Protein AF-A0A7X9BA06-F1 (afdb_monomer)

Solvent-accessible surface area (backbone atoms only — not comparable to full-atom values): 7137 Å² total; per-residue (Å²): 120,68,67,60,58,51,53,51,51,51,52,51,50,41,57,74,31,36,69,84,62,68,75,55,65,58,76,36,32,17,43,73,40,89,94,36,54,38,53,77,82,77,43,59,91,50,37,64,15,52,49,37,34,56,69,44,72,35,77,67,46,61,62,43,47,35,36,33,39,48,94,93,44,76,47,79,40,83,47,83,60,88,81,66,39,80,85,47,101,53,59,61,62,62,53,30,42,50,48,24,51,50,38,25,50,57,42,28,51,74,70,72,51,86,85,80,94,76,89,83,130

pLDDT: mean 86.92, std 13.24, range [50.56, 98.0]

Sequence (121 aa):
YEKDKQSIKDKMIRMSAGSDKRTDWGGIFFNEEFGKPLHPNDAGPYKSALEAVRVAPSASNKQPWRVIKKGNDYKFYLKPTPGYADKLKFNIQEIDIGIAMCHFELVAMEDDLKGQWEISR

Radius of gyration: 16.27 Å; Cα contacts (8 Å, |Δi|>4): 143; chains: 1; bounding box: 33×49×40 Å

Mean predicted aligned error: 7.24 Å

Structure (mmCIF, N/CA/C/O backbone):
data_AF-A0A7X9BA06-F1
#
_entry.id   AF-A0A7X9BA06-F1
#
loop_
_atom_site.group_PDB
_atom_site.id
_atom_site.type_symbol
_atom_site.label_atom_id
_atom_site.label_alt_id
_atom_site.label_comp_id
_atom_site.label_asym_id
_atom_site.label_entity_id
_atom_site.label_seq_id
_atom_site.pdbx_PDB_ins_code
_atom_site.Cartn_x
_atom_site.Cartn_y
_atom_site.Cartn_z
_atom_site.occupancy
_atom_site.B_iso_or_equiv
_atom_site.auth_seq_id
_atom_site.auth_comp_id
_atom_site.auth_asym_id
_atom_site.auth_atom_id
_atom_site.pdbx_PDB_model_num
ATOM 1 N N . TYR A 1 1 ? 11.970 -33.601 -18.647 1.00 50.56 1 TYR A N 1
ATOM 2 C CA . TYR A 1 1 ? 13.168 -32.765 -18.872 1.00 50.56 1 TYR A CA 1
ATOM 3 C C . TYR A 1 1 ? 12.862 -31.317 -19.288 1.00 50.56 1 TYR A C 1
ATOM 5 O O . TYR A 1 1 ? 13.624 -30.442 -18.906 1.00 50.56 1 TYR A O 1
ATOM 13 N N . GLU A 1 2 ? 11.751 -31.013 -19.975 1.00 52.75 2 GLU A N 1
ATOM 14 C CA . GLU A 1 2 ? 11.337 -29.623 -20.302 1.00 52.75 2 GLU A CA 1
ATOM 15 C C . GLU A 1 2 ? 10.913 -28.784 -19.071 1.00 52.75 2 GLU A C 1
ATOM 17 O O . GLU A 1 2 ? 11.378 -27.659 -18.892 1.00 52.75 2 GLU A O 1
ATOM 22 N N . LYS A 1 3 ? 10.104 -29.357 -18.162 1.00 54.06 3 LYS A N 1
ATOM 23 C CA . LYS A 1 3 ? 9.590 -28.670 -16.953 1.00 54.06 3 LYS A CA 1
ATOM 24 C C . LYS A 1 3 ? 10.685 -28.159 -16.008 1.00 54.06 3 LYS A C 1
ATOM 26 O O . LYS A 1 3 ? 10.521 -27.122 -15.374 1.00 54.06 3 LYS A O 1
ATOM 31 N N . ASP A 1 4 ? 11.808 -28.868 -15.937 1.00 56.00 4 ASP A N 1
ATOM 32 C CA . ASP A 1 4 ? 12.914 -28.523 -15.038 1.00 56.00 4 ASP A CA 1
ATOM 33 C C . ASP A 1 4 ? 13.672 -27.279 -15.527 1.00 56.00 4 ASP A C 1
ATOM 35 O O . ASP A 1 4 ? 14.008 -26.388 -14.749 1.00 56.00 4 ASP A O 1
ATOM 39 N N . LYS A 1 5 ? 13.851 -27.146 -16.849 1.00 56.19 5 LYS A N 1
ATOM 40 C CA . LYS A 1 5 ? 14.441 -25.946 -17.461 1.00 56.19 5 LYS A CA 1
ATOM 41 C C . LYS A 1 5 ? 13.532 -24.725 -17.311 1.00 56.19 5 LYS A C 1
ATOM 43 O O . LYS A 1 5 ? 14.038 -23.621 -17.127 1.00 56.19 5 LYS A O 1
ATOM 48 N N . GLN A 1 6 ? 12.215 -24.920 -17.381 1.00 61.06 6 GLN A N 1
ATOM 49 C CA . GLN A 1 6 ? 11.225 -23.862 -17.159 1.00 61.06 6 GLN A CA 1
ATOM 50 C C . GLN A 1 6 ? 11.245 -23.390 -15.693 1.00 61.06 6 GLN A C 1
ATOM 52 O O . GLN A 1 6 ? 11.398 -22.201 -15.439 1.00 61.06 6 GLN A O 1
ATOM 57 N N . SER A 1 7 ? 11.277 -24.327 -14.737 1.00 74.62 7 SER A N 1
ATOM 58 C CA . SER A 1 7 ? 11.407 -24.057 -13.293 1.00 74.62 7 SER A CA 1
ATOM 59 C C . SER A 1 7 ? 12.680 -23.280 -12.925 1.00 74.62 7 SER A C 1
ATOM 61 O O . SER A 1 7 ? 12.639 -22.359 -12.106 1.00 74.62 7 SER A O 1
ATOM 63 N N . ILE A 1 8 ? 13.821 -23.601 -13.549 1.00 69.00 8 ILE A N 1
ATOM 64 C CA . ILE A 1 8 ? 15.084 -22.879 -13.319 1.00 69.00 8 ILE A CA 1
ATOM 65 C C . ILE A 1 8 ? 15.010 -21.447 -13.867 1.00 69.00 8 ILE A C 1
ATOM 67 O O . ILE A 1 8 ? 15.439 -20.515 -13.184 1.00 69.00 8 ILE A O 1
ATOM 71 N N . LYS A 1 9 ? 14.440 -21.251 -15.064 1.00 69.75 9 LYS A N 1
ATOM 72 C CA . LYS A 1 9 ? 14.242 -19.915 -15.652 1.00 69.75 9 LYS A CA 1
ATOM 73 C C . LYS A 1 9 ? 13.290 -19.065 -14.807 1.00 69.75 9 LYS A C 1
ATOM 75 O O . LYS A 1 9 ? 13.629 -17.926 -14.503 1.00 69.75 9 LYS A O 1
ATOM 80 N N . ASP A 1 10 ? 12.175 -19.630 -14.347 1.00 67.88 10 ASP A N 1
ATOM 81 C CA . ASP A 1 10 ? 11.210 -18.940 -13.481 1.00 67.88 10 ASP A CA 1
ATOM 82 C C . ASP A 1 10 ? 11.822 -18.570 -12.126 1.00 67.88 10 ASP A C 1
ATOM 84 O O . ASP A 1 10 ? 11.634 -17.455 -11.640 1.00 67.88 10 ASP A O 1
ATOM 88 N N . LYS A 1 11 ? 12.623 -19.463 -11.526 1.00 64.25 11 LYS A N 1
ATOM 89 C CA . LYS A 1 11 ? 13.397 -19.147 -10.314 1.00 64.25 11 LYS A CA 1
ATOM 90 C C . LYS A 1 11 ? 14.380 -18.003 -10.553 1.00 64.25 11 LYS A C 1
ATOM 92 O O . LYS A 1 11 ? 14.492 -17.126 -9.702 1.00 64.25 11 LYS A O 1
ATOM 97 N N . MET A 1 12 ? 15.069 -17.992 -11.694 1.00 65.31 12 MET A N 1
ATOM 98 C CA . MET A 1 12 ? 16.023 -16.936 -12.041 1.00 65.31 12 MET A CA 1
ATOM 99 C C . MET A 1 12 ? 15.326 -15.587 -12.257 1.00 65.31 12 MET A C 1
ATOM 101 O O . MET A 1 12 ? 15.814 -14.575 -11.760 1.00 65.31 12 MET A O 1
ATOM 105 N N . ILE A 1 13 ? 14.167 -15.578 -12.925 1.00 68.19 13 ILE A N 1
ATOM 106 C CA . ILE A 1 13 ? 13.319 -14.389 -13.109 1.00 68.19 13 ILE A CA 1
ATOM 107 C C . ILE A 1 13 ? 12.785 -13.887 -11.763 1.00 68.19 13 ILE A C 1
ATOM 109 O O . ILE A 1 13 ? 12.861 -12.696 -11.480 1.00 68.19 13 ILE A O 1
ATOM 113 N N . ARG A 1 14 ? 12.295 -14.778 -10.894 1.00 62.41 14 ARG A N 1
ATOM 114 C CA . ARG A 1 14 ? 11.804 -14.417 -9.553 1.00 62.41 14 ARG A CA 1
ATOM 115 C C . ARG A 1 14 ? 12.908 -13.809 -8.685 1.00 62.41 14 ARG A C 1
ATOM 117 O O . ARG A 1 14 ? 12.689 -12.825 -7.981 1.00 62.41 14 ARG A O 1
ATOM 124 N N . MET A 1 15 ? 14.110 -14.377 -8.766 1.00 60.72 15 MET A N 1
ATOM 125 C CA . MET A 1 15 ? 15.275 -13.896 -8.029 1.00 60.72 15 MET A CA 1
ATOM 126 C C . MET A 1 15 ? 15.772 -12.543 -8.560 1.00 60.72 15 MET A C 1
ATOM 128 O O . MET A 1 15 ? 16.077 -11.663 -7.758 1.00 60.72 15 MET A O 1
ATOM 132 N N . SER A 1 16 ? 15.810 -12.338 -9.884 1.00 60.94 16 SER A N 1
ATOM 133 C CA . SER A 1 16 ? 16.231 -11.065 -10.495 1.00 60.94 16 SER A CA 1
ATOM 134 C C . SER A 1 16 ? 15.197 -9.951 -10.324 1.00 60.94 16 SER A C 1
ATOM 136 O O . SER A 1 16 ? 15.569 -8.800 -10.101 1.00 60.94 16 SER A O 1
ATOM 138 N N . ALA A 1 17 ? 13.908 -10.293 -10.333 1.00 61.97 17 ALA A N 1
ATOM 139 C CA . ALA A 1 17 ? 12.825 -9.392 -9.960 1.00 61.97 17 ALA A CA 1
ATOM 140 C C . ALA A 1 17 ? 12.821 -9.068 -8.456 1.00 61.97 17 ALA A C 1
ATOM 142 O O . ALA A 1 17 ? 12.094 -8.177 -8.034 1.00 61.97 17 ALA A O 1
ATOM 143 N N . GLY A 1 18 ? 13.610 -9.777 -7.639 1.00 61.16 18 GLY A N 1
ATOM 144 C CA . GLY A 1 18 ? 13.689 -9.565 -6.198 1.00 61.16 18 GLY A CA 1
ATOM 145 C C . GLY A 1 18 ? 12.398 -9.913 -5.463 1.00 61.16 18 GLY A C 1
ATOM 146 O O . GLY A 1 18 ? 12.178 -9.375 -4.384 1.00 61.16 18 GLY A O 1
ATOM 147 N N . SER A 1 19 ? 11.556 -10.791 -6.019 1.00 60.16 19 SER A N 1
ATOM 148 C CA . SER A 1 19 ? 10.179 -11.055 -5.572 1.00 60.16 19 SER A CA 1
ATOM 149 C C . SER A 1 19 ? 10.036 -11.604 -4.149 1.00 60.16 19 SER A C 1
ATOM 151 O O . SER A 1 19 ? 8.904 -11.737 -3.693 1.00 60.16 19 SER A O 1
ATOM 153 N N . ASP A 1 20 ? 11.133 -11.873 -3.444 1.00 61.03 20 ASP A N 1
ATOM 154 C CA . ASP A 1 20 ? 11.143 -12.322 -2.046 1.00 61.03 20 ASP A CA 1
ATOM 155 C C . ASP A 1 20 ? 11.532 -11.189 -1.064 1.00 61.03 20 ASP A C 1
ATOM 157 O O . ASP A 1 20 ? 11.386 -11.336 0.147 1.00 61.03 20 ASP A O 1
ATOM 161 N N . LYS A 1 21 ? 11.999 -10.029 -1.558 1.00 69.94 21 LYS A N 1
ATOM 162 C CA . LYS A 1 21 ? 12.389 -8.867 -0.737 1.00 69.94 21 LYS A CA 1
ATOM 163 C C . LYS A 1 21 ? 11.306 -7.793 -0.783 1.00 69.94 21 LYS A C 1
ATOM 165 O O . LYS A 1 21 ? 11.279 -6.987 -1.705 1.00 69.94 21 LYS A O 1
ATOM 170 N N . ARG A 1 22 ? 10.391 -7.766 0.184 1.00 77.31 22 ARG A N 1
ATOM 171 C CA . ARG A 1 22 ? 9.384 -6.694 0.285 1.00 77.31 22 ARG A CA 1
ATOM 172 C C . ARG A 1 22 ? 9.966 -5.486 1.017 1.00 77.31 22 ARG A C 1
ATOM 17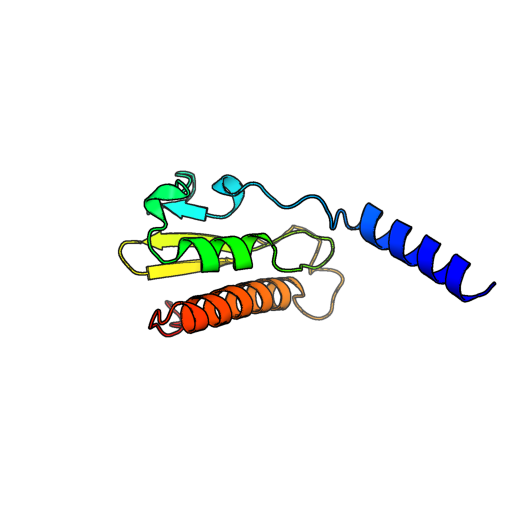4 O O . ARG A 1 22 ? 10.781 -5.647 1.918 1.00 77.31 22 ARG A O 1
ATOM 181 N N . THR A 1 23 ? 9.533 -4.291 0.628 1.00 81.31 23 THR A N 1
ATOM 182 C CA . THR A 1 23 ? 9.857 -3.046 1.327 1.00 81.31 23 THR A CA 1
ATOM 183 C C . THR A 1 23 ? 9.357 -3.136 2.769 1.00 81.31 23 THR A C 1
ATOM 185 O O . THR A 1 23 ? 8.260 -3.647 3.029 1.00 81.31 23 THR A O 1
ATOM 188 N N . ASP A 1 24 ? 10.167 -2.645 3.703 1.00 89.81 24 ASP A N 1
ATOM 189 C CA . ASP A 1 24 ? 9.800 -2.592 5.113 1.00 89.81 24 ASP A CA 1
ATOM 190 C C . ASP A 1 24 ? 8.543 -1.747 5.318 1.00 89.81 24 ASP A C 1
A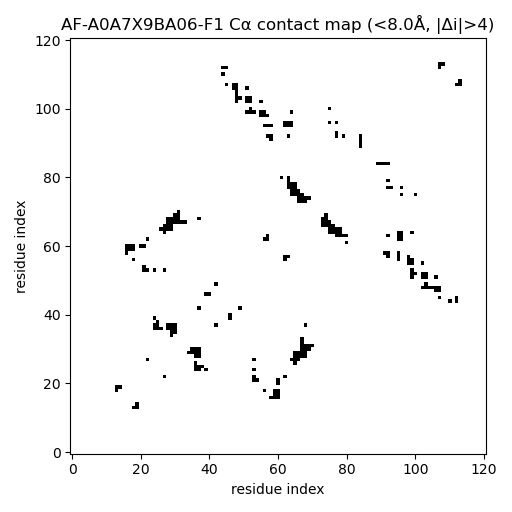TOM 192 O O . ASP A 1 24 ? 8.312 -0.758 4.618 1.00 89.81 24 ASP A O 1
ATOM 196 N N . TRP A 1 25 ? 7.746 -2.118 6.319 1.00 93.12 25 TRP A N 1
ATOM 197 C CA . TRP A 1 25 ? 6.486 -1.460 6.668 1.00 93.12 25 TRP A CA 1
ATOM 198 C C . TRP A 1 25 ? 6.604 0.073 6.709 1.00 93.12 25 TRP A C 1
ATOM 200 O O . TRP A 1 25 ? 5.857 0.780 6.031 1.00 93.12 25 TRP A O 1
ATOM 210 N N . GLY A 1 26 ? 7.602 0.595 7.431 1.00 92.94 26 GLY A N 1
ATOM 211 C CA . GLY A 1 26 ? 7.826 2.039 7.575 1.00 92.94 26 GLY A CA 1
ATOM 212 C C . GLY A 1 26 ? 8.283 2.751 6.297 1.00 92.94 26 GLY A C 1
ATOM 213 O O . GLY A 1 26 ? 8.283 3.977 6.239 1.00 92.94 26 GLY A O 1
ATOM 214 N N . GLY A 1 27 ? 8.656 1.998 5.260 1.00 93.25 27 GLY A N 1
ATOM 215 C CA . GLY A 1 27 ? 8.947 2.523 3.932 1.00 93.25 27 GLY A CA 1
ATOM 216 C C . GLY A 1 27 ? 7.711 2.680 3.047 1.00 93.25 27 GLY A C 1
ATOM 217 O O . GLY A 1 27 ? 7.833 3.327 2.005 1.00 93.25 27 GLY A O 1
ATOM 218 N N . ILE A 1 28 ? 6.561 2.107 3.432 1.00 96.31 28 ILE A N 1
ATOM 219 C CA . ILE A 1 28 ? 5.294 2.134 2.681 1.00 96.31 28 ILE A 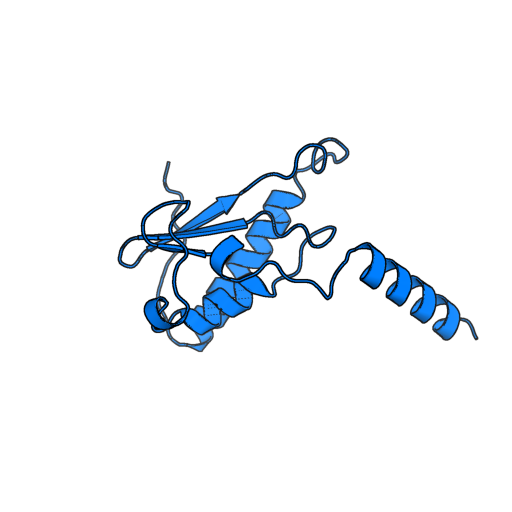CA 1
ATOM 220 C C . ILE A 1 28 ? 4.222 2.955 3.406 1.00 96.31 28 ILE A C 1
ATOM 222 O O . ILE A 1 28 ? 3.544 3.757 2.758 1.00 96.31 28 ILE A O 1
ATOM 226 N N . PHE A 1 29 ? 4.072 2.755 4.718 1.00 97.75 29 PHE A N 1
ATOM 227 C CA . PHE A 1 29 ? 2.962 3.284 5.514 1.00 97.75 29 PHE A CA 1
ATOM 228 C C . PHE A 1 29 ? 3.407 4.436 6.414 1.00 97.75 29 PHE A C 1
ATOM 230 O O . PHE A 1 29 ? 4.375 4.310 7.167 1.00 97.75 29 PHE A O 1
ATOM 237 N N . PHE A 1 30 ? 2.659 5.537 6.382 1.00 97.88 30 PHE A N 1
ATOM 238 C CA . PHE A 1 30 ? 2.942 6.746 7.152 1.00 97.88 30 PHE A CA 1
ATOM 239 C C . PHE A 1 30 ? 1.725 7.223 7.946 1.00 97.88 30 PHE A C 1
ATOM 241 O O . PHE A 1 30 ? 0.582 7.008 7.540 1.00 97.88 30 PHE A O 1
ATOM 248 N N . ASN A 1 31 ? 1.982 7.878 9.075 1.00 97.31 31 ASN A N 1
ATOM 249 C CA . ASN A 1 31 ? 0.978 8.466 9.947 1.00 97.31 31 ASN A CA 1
ATOM 250 C C . ASN A 1 31 ? 0.923 9.982 9.736 1.00 97.31 31 ASN A C 1
ATOM 252 O O . ASN A 1 31 ? 1.927 10.664 9.938 1.00 97.31 31 ASN A O 1
ATOM 256 N N . GLU A 1 32 ? -0.246 10.494 9.357 1.00 95.81 32 GLU A N 1
ATOM 257 C CA . GLU A 1 32 ? -0.565 11.898 9.061 1.00 95.81 32 GLU A CA 1
ATOM 258 C C . GLU A 1 32 ? 0.210 12.539 7.893 1.00 95.81 32 GLU A C 1
ATOM 260 O O . GLU A 1 32 ? -0.370 13.255 7.077 1.00 95.81 32 GLU A O 1
ATOM 265 N N . GLU A 1 33 ? 1.502 12.273 7.734 1.00 95.06 33 GLU A N 1
ATOM 266 C CA . GLU A 1 33 ? 2.339 12.855 6.685 1.00 95.06 33 GLU A CA 1
ATOM 267 C C . GLU A 1 33 ? 3.522 11.957 6.316 1.00 95.06 33 GLU A C 1
ATOM 269 O O . GLU A 1 33 ? 3.961 11.103 7.088 1.00 95.06 33 GLU A O 1
ATOM 274 N N . PHE A 1 34 ? 4.069 12.163 5.116 1.00 94.88 34 PHE A N 1
ATOM 275 C CA . PHE A 1 34 ? 5.273 11.461 4.682 1.00 94.88 34 PHE A CA 1
ATOM 276 C C . PHE A 1 34 ? 6.447 11.722 5.631 1.00 94.88 34 PHE A C 1
ATOM 278 O O . PHE A 1 34 ? 6.634 12.828 6.128 1.00 94.88 34 PHE A O 1
ATOM 285 N N . GLY A 1 35 ? 7.273 10.698 5.849 1.00 93.94 35 GLY A N 1
ATOM 286 C CA . GLY A 1 35 ? 8.435 10.788 6.739 1.00 93.94 35 GLY A CA 1
ATOM 287 C C . GLY A 1 35 ? 8.134 10.479 8.207 1.00 93.94 35 GLY A C 1
ATOM 288 O O . GLY A 1 35 ? 9.075 10.330 8.981 1.00 93.94 35 GLY A O 1
ATOM 289 N N . LYS A 1 36 ? 6.861 10.290 8.579 1.00 96.38 36 LYS A N 1
ATOM 290 C CA . LYS A 1 36 ? 6.450 9.740 9.878 1.00 96.38 36 LYS A CA 1
ATOM 291 C C . LYS A 1 36 ? 5.916 8.319 9.691 1.00 96.38 36 LYS A C 1
ATOM 293 O O . LYS A 1 36 ? 4.751 8.170 9.337 1.00 96.38 36 LYS A O 1
ATOM 298 N N . PRO A 1 37 ? 6.737 7.265 9.854 1.00 96.75 37 PRO A N 1
ATOM 299 C CA . PRO A 1 37 ? 6.276 5.889 9.683 1.00 96.75 37 PRO A CA 1
ATOM 300 C C . PRO A 1 37 ? 5.078 5.572 10.582 1.00 96.75 37 PRO A C 1
ATOM 302 O O . PRO A 1 37 ? 5.084 5.906 11.766 1.00 96.75 37 PRO A O 1
ATOM 305 N N . LEU A 1 38 ? 4.064 4.905 10.031 1.00 96.44 38 LEU A N 1
ATOM 306 C CA . LEU A 1 38 ? 2.963 4.363 10.824 1.00 96.44 38 LEU A CA 1
ATOM 307 C C . LEU A 1 38 ? 3.477 3.145 11.590 1.00 96.44 38 LEU A C 1
ATOM 309 O O . LEU A 1 38 ? 3.982 2.212 10.968 1.00 96.44 38 LEU A O 1
ATOM 313 N N . HIS A 1 39 ? 3.340 3.106 12.913 1.00 94.25 39 HIS A N 1
ATOM 314 C CA . HIS A 1 39 ? 3.691 1.902 13.660 1.00 94.25 39 HIS A CA 1
ATOM 315 C C . HIS A 1 39 ? 2.620 0.813 13.437 1.00 94.25 39 HIS A C 1
ATOM 317 O O . HIS A 1 39 ? 1.431 1.132 13.440 1.00 94.25 39 HIS A O 1
ATOM 323 N N . PRO A 1 40 ? 2.974 -0.480 13.283 1.00 91.19 40 PRO A N 1
ATOM 324 C CA . PRO A 1 40 ? 1.988 -1.541 13.044 1.00 91.19 40 PRO A CA 1
ATOM 325 C C . PRO A 1 40 ? 0.896 -1.662 14.116 1.00 91.19 40 PRO A C 1
ATOM 327 O O . PRO A 1 40 ? -0.200 -2.126 13.816 1.00 91.19 40 PRO A O 1
ATOM 330 N N . ASN A 1 41 ? 1.178 -1.259 15.359 1.00 90.44 41 ASN A N 1
ATOM 331 C CA . ASN A 1 41 ? 0.178 -1.247 16.437 1.00 90.44 41 ASN A CA 1
ATOM 332 C C . ASN A 1 41 ? -0.823 -0.086 16.309 1.00 90.44 41 ASN A C 1
ATOM 334 O O . ASN A 1 41 ? -1.943 -0.202 16.794 1.00 90.44 41 ASN A O 1
ATOM 338 N N . ASP A 1 42 ? -0.457 0.985 15.602 1.00 92.69 42 ASP A N 1
ATOM 339 C CA . ASP A 1 42 ? -1.308 2.162 15.380 1.00 92.69 42 ASP A CA 1
ATOM 340 C C . ASP A 1 42 ? -2.187 2.007 14.124 1.00 92.69 42 ASP A C 1
ATOM 342 O O . ASP A 1 42 ? -3.044 2.844 13.830 1.00 92.69 42 ASP A O 1
ATOM 346 N N . ALA A 1 43 ? -1.996 0.918 13.370 1.00 91.38 43 ALA A N 1
ATOM 347 C CA . ALA A 1 43 ? -2.823 0.563 12.220 1.00 91.38 43 ALA A CA 1
ATOM 348 C C . ALA A 1 43 ? -4.242 0.116 12.608 1.00 91.38 43 ALA A C 1
ATOM 350 O O . ALA A 1 43 ? -5.129 0.106 11.753 1.00 91.38 43 ALA A O 1
ATOM 351 N N . GLY A 1 44 ? -4.459 -0.234 13.881 1.00 91.50 44 GLY A N 1
ATOM 352 C CA . GLY A 1 44 ? -5.754 -0.673 14.391 1.00 91.50 44 GLY A CA 1
ATOM 353 C C . GLY A 1 44 ? -6.303 -1.883 13.617 1.00 91.50 44 GLY A C 1
ATOM 354 O O . GLY A 1 44 ? -5.528 -2.786 13.286 1.00 91.50 44 GLY A O 1
ATOM 355 N N . PRO A 1 45 ? -7.613 -1.920 13.308 1.00 93.75 45 PRO A N 1
ATOM 356 C CA . PRO A 1 45 ? -8.226 -3.067 12.638 1.00 93.75 45 PRO A CA 1
ATOM 357 C C . PRO A 1 45 ? -7.736 -3.255 11.194 1.00 93.75 45 PRO A C 1
ATOM 3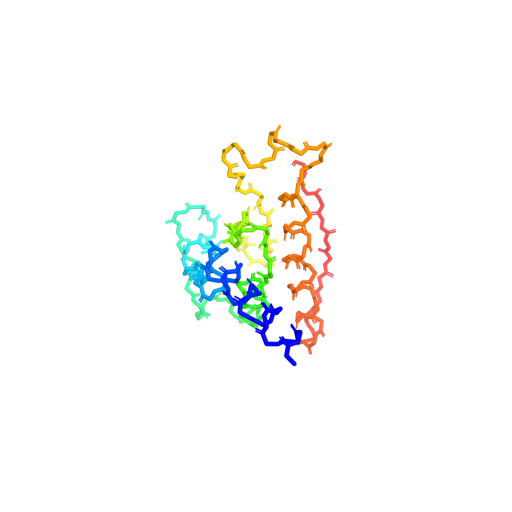59 O O . PRO A 1 45 ? -7.723 -4.367 10.691 1.00 93.75 45 PRO A O 1
ATOM 362 N N . TYR A 1 46 ? -7.230 -2.204 10.544 1.00 95.44 46 TYR A N 1
ATOM 363 C CA . TYR A 1 46 ? -6.740 -2.270 9.162 1.00 95.44 46 TYR A CA 1
ATOM 364 C C . TYR A 1 46 ? -5.337 -2.876 9.029 1.00 95.44 46 TYR A C 1
ATOM 366 O O . TYR A 1 46 ? -4.778 -2.900 7.933 1.00 95.44 46 TYR A O 1
ATOM 374 N N . LYS A 1 47 ? -4.723 -3.352 10.121 1.00 95.50 47 LYS A N 1
ATOM 375 C CA . LYS A 1 47 ? -3.370 -3.926 10.088 1.00 95.50 47 LYS A CA 1
ATOM 376 C C . LYS A 1 47 ? -3.245 -5.061 9.065 1.00 95.50 47 LYS A C 1
ATOM 378 O O . LYS A 1 47 ? -2.268 -5.074 8.319 1.00 95.50 47 LYS A O 1
ATOM 383 N N . SER A 1 48 ? -4.222 -5.966 9.008 1.00 95.81 48 SER A N 1
ATOM 384 C CA . SER A 1 48 ? -4.249 -7.079 8.049 1.00 95.81 48 SER A CA 1
ATOM 385 C C . SER A 1 48 ? -4.314 -6.571 6.608 1.00 95.81 48 SER A C 1
ATOM 387 O O . SER A 1 48 ? -3.518 -6.986 5.767 1.00 95.81 48 SER A O 1
ATOM 389 N N . ALA A 1 49 ? -5.189 -5.599 6.338 1.00 97.38 49 ALA A N 1
ATOM 390 C CA . ALA A 1 49 ? -5.335 -4.993 5.017 1.00 97.38 49 ALA A CA 1
ATOM 391 C C . ALA A 1 49 ? -4.057 -4.267 4.559 1.00 97.38 49 ALA A C 1
ATOM 393 O O . ALA A 1 49 ? -3.637 -4.390 3.408 1.00 97.38 49 ALA A O 1
ATOM 394 N N . LEU A 1 50 ? -3.374 -3.558 5.462 1.00 96.88 50 LEU A N 1
ATOM 395 C CA . LEU A 1 50 ? -2.079 -2.940 5.162 1.00 96.88 50 LEU A CA 1
ATOM 396 C C . LEU A 1 50 ? -0.983 -3.988 4.927 1.00 96.88 50 LEU A C 1
ATOM 398 O O . LEU A 1 50 ? -0.152 -3.825 4.036 1.00 96.88 50 LEU A O 1
ATOM 402 N N . GLU A 1 51 ? -0.984 -5.097 5.662 1.00 95.88 51 GLU A N 1
ATOM 403 C CA . GLU A 1 51 ? -0.043 -6.185 5.390 1.00 95.88 51 GLU A CA 1
ATOM 404 C C . GLU A 1 51 ? -0.296 -6.811 4.007 1.00 95.88 51 GLU A C 1
ATOM 406 O O . GLU A 1 51 ? 0.657 -7.071 3.269 1.00 95.88 51 GLU A O 1
ATOM 411 N N . ALA A 1 52 ? -1.560 -6.942 3.593 1.00 96.06 52 ALA A N 1
ATOM 412 C CA . ALA A 1 52 ? -1.934 -7.394 2.253 1.00 96.06 52 ALA A CA 1
ATOM 413 C C . ALA A 1 52 ? -1.406 -6.459 1.150 1.00 96.06 52 ALA A C 1
ATOM 415 O O . ALA A 1 52 ? -0.845 -6.929 0.156 1.00 96.06 52 ALA A O 1
ATOM 416 N N . VAL A 1 53 ? -1.496 -5.140 1.361 1.00 96.94 53 VAL A N 1
ATOM 417 C CA . VAL A 1 53 ? -0.864 -4.117 0.506 1.00 96.94 53 VAL A CA 1
ATOM 418 C C . VAL A 1 53 ? 0.651 -4.295 0.458 1.00 96.94 53 VAL A C 1
ATOM 420 O O . VAL A 1 53 ? 1.263 -4.179 -0.604 1.00 96.94 53 VAL A O 1
ATOM 423 N N . ARG A 1 54 ? 1.289 -4.575 1.601 1.00 94.94 54 ARG A N 1
ATOM 424 C CA . ARG A 1 54 ? 2.744 -4.749 1.677 1.00 94.94 54 ARG A CA 1
ATOM 425 C C . ARG A 1 54 ? 3.208 -5.939 0.852 1.00 94.94 54 ARG A C 1
ATOM 427 O O . ARG A 1 54 ? 4.260 -5.843 0.228 1.00 94.94 54 ARG A O 1
ATOM 434 N N . VAL A 1 55 ? 2.462 -7.043 0.842 1.00 93.06 55 VAL A N 1
ATOM 435 C CA . VAL A 1 55 ? 2.856 -8.270 0.130 1.00 93.06 55 VAL A CA 1
ATOM 436 C C . VAL A 1 55 ? 2.390 -8.328 -1.325 1.00 93.06 55 VAL A C 1
ATOM 438 O O . VAL A 1 55 ? 2.895 -9.183 -2.060 1.00 93.06 55 VAL A O 1
ATOM 441 N N . ALA A 1 56 ? 1.505 -7.416 -1.747 1.00 94.00 56 ALA A N 1
ATOM 442 C CA . ALA A 1 56 ? 0.962 -7.336 -3.100 1.00 94.00 56 ALA A CA 1
ATOM 443 C C . ALA A 1 56 ? 2.062 -7.362 -4.188 1.00 94.00 56 ALA A C 1
ATOM 445 O O . ALA A 1 56 ? 3.144 -6.780 -4.006 1.00 94.00 56 ALA A O 1
ATOM 446 N N . PRO A 1 57 ? 1.829 -8.054 -5.320 1.00 92.56 57 PRO A N 1
ATOM 447 C CA . PRO A 1 57 ? 2.805 -8.135 -6.397 1.00 92.56 57 PRO A CA 1
ATOM 448 C C . PRO A 1 57 ? 2.932 -6.791 -7.127 1.00 92.56 57 PRO A C 1
ATOM 450 O O . PRO A 1 57 ? 1.983 -6.022 -7.225 1.00 92.56 57 PRO A O 1
ATOM 453 N N . SER A 1 58 ? 4.122 -6.518 -7.660 1.00 89.94 58 SER A N 1
ATOM 454 C CA . SER A 1 58 ? 4.371 -5.372 -8.540 1.00 89.94 58 SER A CA 1
ATOM 455 C C . SER A 1 58 ? 5.438 -5.696 -9.572 1.00 89.94 58 SER A C 1
ATOM 457 O O . SER A 1 58 ? 6.294 -6.566 -9.360 1.00 89.94 58 SER A O 1
ATOM 459 N N . ALA A 1 59 ? 5.417 -4.974 -10.685 1.00 86.94 59 ALA A N 1
ATOM 460 C CA . ALA A 1 59 ? 6.399 -5.130 -11.738 1.00 86.94 59 ALA A CA 1
ATOM 461 C C . ALA A 1 59 ? 7.823 -4.859 -11.201 1.00 86.94 59 ALA A C 1
ATOM 463 O O . ALA A 1 59 ? 8.095 -3.841 -10.559 1.00 86.94 59 ALA A O 1
ATOM 464 N N . SER A 1 60 ? 8.740 -5.808 -11.435 1.00 83.44 60 SER A N 1
ATOM 465 C CA . SER A 1 60 ? 10.110 -5.814 -10.881 1.00 83.44 60 SER A CA 1
ATOM 466 C C . SER A 1 60 ? 10.177 -5.575 -9.364 1.00 83.44 60 SER A C 1
ATOM 468 O O . SER A 1 60 ? 11.161 -5.016 -8.874 1.00 83.44 60 SER A O 1
ATOM 470 N N . ASN A 1 61 ? 9.104 -5.942 -8.647 1.00 84.00 61 ASN A N 1
ATOM 471 C CA . ASN A 1 61 ? 8.941 -5.777 -7.206 1.00 84.00 61 ASN A CA 1
ATO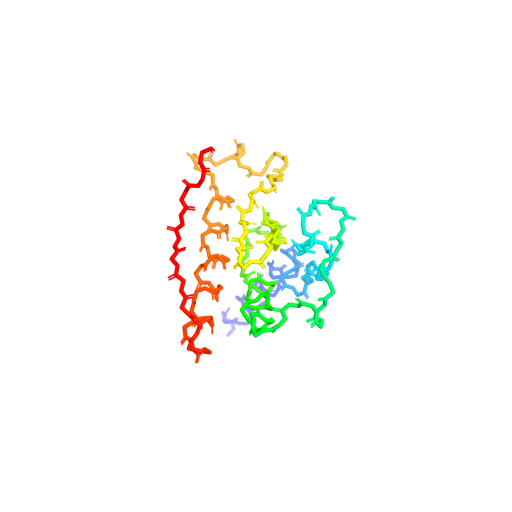M 472 C C . ASN A 1 61 ? 9.242 -4.347 -6.712 1.00 84.00 61 ASN A C 1
ATOM 474 O O . ASN A 1 61 ? 9.807 -4.148 -5.637 1.00 84.00 61 ASN A O 1
ATOM 478 N N . LYS A 1 62 ? 8.916 -3.331 -7.523 1.00 88.00 62 LYS A N 1
ATOM 479 C CA . LYS A 1 62 ? 9.221 -1.928 -7.198 1.00 88.00 62 LYS A CA 1
ATOM 480 C C . LYS A 1 62 ? 8.341 -1.359 -6.094 1.00 88.00 62 LYS A C 1
ATOM 482 O O . LYS A 1 62 ? 8.771 -0.417 -5.433 1.00 88.00 62 LYS A O 1
ATOM 487 N N . GLN A 1 63 ? 7.140 -1.912 -5.915 1.00 92.50 63 GLN A N 1
ATOM 488 C CA . GLN A 1 63 ? 6.149 -1.476 -4.927 1.00 92.50 63 GLN A CA 1
ATOM 489 C C . GLN A 1 63 ? 5.990 0.055 -4.929 1.00 92.50 63 GLN A C 1
ATOM 491 O O . GLN A 1 63 ? 6.319 0.739 -3.947 1.00 92.50 63 GLN A O 1
ATOM 496 N N . PRO A 1 64 ? 5.549 0.626 -6.067 1.00 94.94 64 PRO A N 1
ATOM 497 C CA . PRO A 1 64 ? 5.527 2.066 -6.286 1.00 94.94 64 PRO A CA 1
ATOM 498 C C . PRO A 1 64 ? 4.390 2.763 -5.525 1.00 94.94 64 PRO A C 1
ATOM 500 O O . PRO A 1 64 ? 4.006 3.858 -5.899 1.00 94.94 64 PRO A O 1
ATOM 503 N N . TRP A 1 65 ? 3.824 2.172 -4.472 1.00 96.81 65 TRP A N 1
ATOM 504 C CA . TRP A 1 65 ? 2.748 2.763 -3.674 1.00 96.81 65 TRP A CA 1
ATOM 505 C C . TRP A 1 65 ? 3.258 3.255 -2.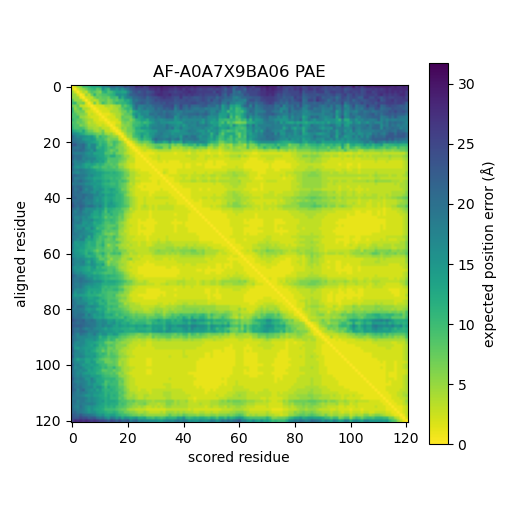325 1.00 96.81 65 TRP A C 1
ATOM 507 O O . TRP A 1 65 ? 4.165 2.665 -1.737 1.00 96.81 65 TRP A O 1
ATOM 517 N N . ARG A 1 66 ? 2.672 4.337 -1.819 1.00 97.25 66 ARG A N 1
ATOM 518 C CA . ARG A 1 66 ? 2.801 4.813 -0.436 1.00 97.25 66 ARG A CA 1
ATOM 519 C C . ARG A 1 66 ? 1.419 5.107 0.116 1.00 97.25 66 ARG A C 1
ATOM 521 O O . ARG A 1 66 ? 0.558 5.562 -0.628 1.00 97.25 66 ARG A O 1
ATOM 528 N N . VAL A 1 67 ? 1.217 4.861 1.404 1.00 97.75 67 VAL A N 1
ATOM 529 C CA . VAL A 1 67 ? -0.086 5.046 2.046 1.00 97.75 67 VAL A CA 1
ATOM 530 C C . VAL A 1 67 ? 0.069 5.943 3.263 1.00 97.75 67 VAL A C 1
ATOM 532 O O . VAL A 1 67 ? 0.926 5.694 4.110 1.00 97.75 67 VAL A O 1
ATOM 535 N N . ILE A 1 68 ? -0.759 6.982 3.353 1.00 97.44 68 ILE A N 1
ATOM 536 C CA . ILE A 1 68 ? -0.865 7.830 4.544 1.00 97.44 68 ILE A CA 1
ATOM 537 C C . ILE A 1 68 ? -2.182 7.517 5.245 1.00 97.44 68 ILE A C 1
ATOM 539 O O . ILE A 1 68 ? -3.240 7.618 4.628 1.00 97.44 68 ILE A O 1
ATOM 543 N N . LYS A 1 69 ? -2.120 7.204 6.539 1.00 96.31 69 LYS A N 1
ATOM 544 C CA . LYS A 1 69 ? -3.289 7.198 7.422 1.00 96.31 69 LYS A CA 1
ATOM 545 C C . LYS A 1 69 ? -3.531 8.620 7.936 1.00 96.31 69 LYS A C 1
ATOM 547 O O . LYS A 1 69 ? -2.633 9.188 8.553 1.00 96.31 69 LYS A O 1
ATOM 552 N N . LYS A 1 70 ? -4.711 9.190 7.675 1.00 94.25 70 LYS A N 1
ATOM 553 C CA . LYS A 1 70 ? -5.169 10.483 8.218 1.00 94.25 70 LYS A CA 1
ATOM 554 C C . LYS A 1 70 ? -6.503 10.288 8.915 1.00 94.25 70 LYS A C 1
ATOM 556 O O . LYS A 1 70 ? -7.517 10.106 8.247 1.00 94.25 70 LYS A O 1
ATOM 561 N N . GLY A 1 71 ? -6.515 10.295 10.246 1.00 91.75 71 GLY A N 1
ATOM 562 C CA . GLY A 1 71 ? -7.720 9.921 10.993 1.00 91.75 71 GLY A CA 1
ATOM 563 C C . GLY A 1 71 ? -8.209 8.517 10.602 1.00 91.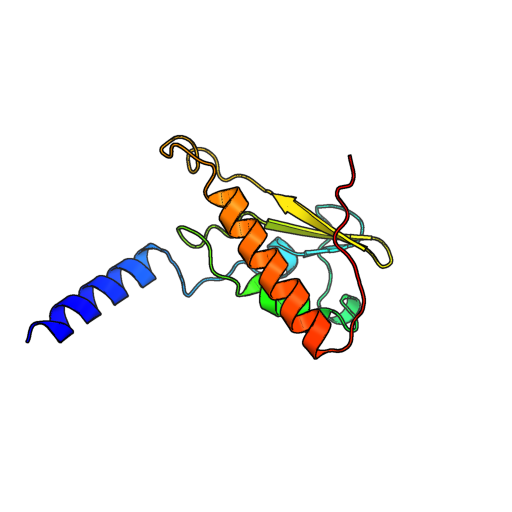75 71 GLY A C 1
ATOM 564 O O . GLY A 1 71 ? -7.508 7.534 10.865 1.00 91.75 71 GLY A O 1
ATOM 565 N N . ASN A 1 72 ? -9.383 8.442 9.965 1.00 90.62 72 ASN A N 1
ATOM 566 C CA . ASN A 1 72 ? -9.996 7.199 9.475 1.00 90.62 72 ASN A CA 1
ATOM 567 C C . ASN A 1 72 ? -9.732 6.916 7.985 1.00 90.62 72 ASN A C 1
ATOM 569 O O . ASN A 1 72 ? -10.118 5.856 7.500 1.00 90.62 72 ASN A O 1
ATOM 573 N N . ASP A 1 73 ? -9.051 7.820 7.277 1.00 94.00 73 ASP A N 1
ATOM 574 C CA . ASP A 1 73 ? -8.806 7.692 5.843 1.00 94.00 73 ASP A CA 1
ATOM 575 C C . ASP A 1 73 ? -7.431 7.080 5.566 1.00 94.00 73 ASP A C 1
ATOM 577 O O . ASP A 1 73 ? -6.427 7.454 6.184 1.00 94.00 73 ASP A O 1
ATOM 581 N N . TYR A 1 74 ? -7.364 6.208 4.559 1.00 96.31 74 TYR A N 1
ATOM 582 C CA . TYR A 1 74 ? -6.116 5.691 4.000 1.00 96.31 74 TYR A CA 1
ATOM 583 C C . TYR A 1 74 ? -5.924 6.235 2.588 1.00 96.31 74 TYR A C 1
ATOM 585 O O . TYR A 1 74 ? -6.650 5.888 1.660 1.00 96.31 74 TYR A O 1
ATOM 593 N N . LYS A 1 75 ? -4.927 7.102 2.416 1.00 96.50 75 LYS A N 1
ATOM 594 C CA . LYS A 1 75 ? -4.649 7.779 1.146 1.00 96.50 75 LYS A CA 1
ATOM 595 C C . LYS A 1 75 ? -3.524 7.073 0.412 1.00 96.50 75 LYS A C 1
ATOM 597 O O . LYS A 1 75 ? -2.394 7.055 0.900 1.00 96.50 75 LYS A O 1
ATOM 602 N N . PHE A 1 76 ? -3.838 6.509 -0.748 1.00 97.19 76 PHE A N 1
ATOM 603 C CA . PHE A 1 76 ? -2.890 5.808 -1.606 1.00 97.19 76 PHE A CA 1
ATOM 604 C C . PHE A 1 76 ? -2.254 6.782 -2.597 1.00 97.19 76 PHE A C 1
ATOM 606 O O . PHE A 1 76 ? -2.939 7.524 -3.296 1.00 97.19 76 PHE A O 1
ATOM 613 N N . TYR A 1 77 ? -0.928 6.759 -2.661 1.00 96.06 77 TYR A N 1
ATOM 614 C CA . TYR A 1 77 ? -0.126 7.604 -3.532 1.00 96.06 77 TYR A CA 1
ATOM 615 C C . TYR A 1 77 ? 0.784 6.750 -4.392 1.00 96.06 77 TYR A C 1
ATOM 617 O O . TYR A 1 77 ? 1.449 5.834 -3.898 1.00 96.06 77 TYR A O 1
ATOM 625 N N . LEU A 1 78 ? 0.879 7.107 -5.668 1.00 94.44 78 LEU A N 1
ATOM 626 C CA . LEU A 1 78 ? 1.907 6.572 -6.540 1.00 94.44 78 LEU A CA 1
ATOM 627 C C . LEU A 1 78 ? 3.227 7.308 -6.268 1.00 94.44 78 LEU A C 1
ATOM 629 O O . LEU A 1 78 ? 3.290 8.534 -6.291 1.00 94.44 78 LEU A O 1
ATOM 633 N N . LYS A 1 79 ? 4.292 6.548 -6.023 1.00 93.62 79 LYS A N 1
ATOM 634 C CA . LYS A 1 79 ? 5.691 6.975 -5.990 1.00 93.62 79 LYS A CA 1
ATOM 635 C C . LYS A 1 79 ? 6.382 6.388 -7.226 1.00 93.62 79 LYS A C 1
ATOM 637 O O . LYS A 1 79 ? 6.906 5.270 -7.150 1.00 93.62 79 LYS A O 1
ATOM 642 N N . PRO A 1 80 ? 6.380 7.108 -8.362 1.00 89.69 80 PRO A N 1
ATOM 643 C CA . PRO A 1 80 ? 6.917 6.584 -9.604 1.00 89.69 80 PRO A CA 1
ATOM 644 C C . PRO A 1 80 ? 8.395 6.222 -9.469 1.00 89.69 80 PRO A C 1
ATOM 646 O O . PRO A 1 80 ? 9.171 6.916 -8.809 1.00 89.69 80 PRO A O 1
ATOM 649 N N . THR A 1 81 ? 8.795 5.129 -10.107 1.00 88.00 81 THR A N 1
ATOM 650 C CA . THR A 1 81 ? 10.209 4.784 -10.264 1.00 88.00 81 THR A CA 1
ATOM 651 C C . THR A 1 81 ? 10.718 5.426 -11.554 1.00 88.00 81 THR A C 1
ATOM 653 O O . THR A 1 81 ? 10.211 5.075 -12.623 1.00 88.00 81 THR A O 1
ATOM 656 N N . PRO A 1 82 ? 11.710 6.336 -11.494 1.00 84.75 82 PRO A N 1
ATOM 657 C CA . PRO A 1 82 ? 12.239 6.991 -12.688 1.00 84.75 82 PRO A CA 1
ATOM 658 C C . PRO A 1 82 ? 12.695 5.977 -13.745 1.00 84.75 82 PRO A C 1
ATOM 660 O O . PRO A 1 82 ? 13.350 4.986 -13.411 1.00 84.75 82 PRO A O 1
ATOM 663 N N . GLY A 1 83 ? 12.340 6.205 -15.013 1.00 81.62 83 GLY A N 1
ATOM 664 C CA . GLY A 1 83 ? 12.738 5.344 -16.131 1.00 81.62 83 GLY A CA 1
ATOM 665 C C . GLY A 1 83 ? 11.965 4.028 -16.272 1.00 81.62 83 GLY A C 1
ATOM 666 O O . GLY A 1 83 ? 12.269 3.250 -17.178 1.00 81.62 83 GLY A O 1
ATOM 667 N N . TYR A 1 84 ? 11.002 3.738 -15.387 1.00 78.88 84 TYR A N 1
ATOM 668 C CA . TYR A 1 84 ? 10.295 2.452 -15.382 1.00 78.88 84 TYR A CA 1
ATOM 669 C C . TYR A 1 84 ? 9.068 2.430 -16.304 1.00 78.88 84 TYR A C 1
ATOM 671 O O . TYR A 1 84 ? 8.831 1.432 -16.983 1.00 78.88 84 TYR A O 1
ATOM 679 N N . ALA A 1 85 ? 8.317 3.531 -16.369 1.00 74.12 85 ALA A N 1
ATOM 680 C CA . ALA A 1 85 ? 7.166 3.662 -17.266 1.00 74.12 85 ALA A CA 1
ATOM 681 C C . ALA A 1 85 ? 7.566 4.100 -18.689 1.00 74.12 85 ALA A C 1
ATOM 683 O O . ALA A 1 85 ? 6.890 3.740 -19.645 1.00 74.12 85 ALA A O 1
ATOM 684 N N . ASP A 1 86 ? 8.698 4.794 -18.845 1.00 75.62 86 ASP A N 1
ATOM 685 C CA . ASP A 1 86 ? 9.122 5.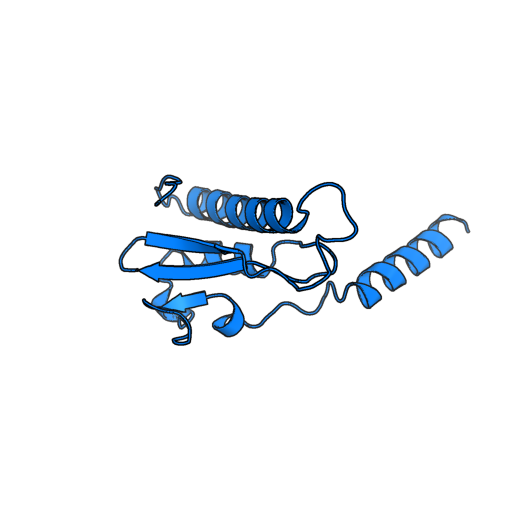458 -20.091 1.00 75.62 86 ASP A CA 1
ATOM 686 C C . ASP A 1 86 ? 9.300 4.510 -21.290 1.00 75.62 86 ASP A C 1
ATOM 688 O O . ASP A 1 86 ? 9.258 4.930 -22.444 1.00 75.62 86 ASP A O 1
ATOM 692 N N . LYS A 1 87 ? 9.519 3.216 -21.028 1.00 71.50 87 LYS A N 1
ATOM 693 C CA . LYS A 1 87 ? 9.712 2.185 -22.062 1.00 71.50 87 LYS A CA 1
ATOM 694 C C . LYS A 1 87 ? 8.415 1.487 -22.477 1.00 71.50 87 LYS A C 1
ATOM 696 O O . LYS A 1 87 ? 8.442 0.648 -23.377 1.00 71.50 87 LYS A O 1
ATOM 701 N N . LEU A 1 88 ? 7.298 1.788 -21.819 1.00 76.12 88 LEU A N 1
ATOM 702 C CA . LEU A 1 88 ? 6.002 1.156 -22.041 1.00 76.12 88 LEU A CA 1
ATOM 703 C C . LEU A 1 88 ? 5.011 2.173 -22.613 1.00 76.12 88 LEU A C 1
ATOM 705 O O . LEU A 1 88 ? 5.072 3.362 -22.328 1.00 76.12 88 LEU A O 1
ATOM 709 N N . LYS A 1 89 ? 4.054 1.698 -23.417 1.00 81.56 89 LYS A N 1
ATOM 710 C CA . LYS A 1 89 ? 2.974 2.542 -23.969 1.00 81.56 89 LYS A CA 1
ATOM 711 C C . LYS A 1 89 ? 1.923 2.947 -22.925 1.00 81.56 89 LYS A C 1
ATOM 713 O O . LYS A 1 89 ? 0.995 3.677 -23.251 1.00 81.56 89 LYS A O 1
ATOM 718 N N . PHE A 1 90 ? 2.031 2.421 -21.709 1.00 81.00 90 PHE A N 1
ATOM 719 C CA . PHE A 1 90 ? 1.109 2.629 -20.601 1.00 81.00 90 PHE A CA 1
ATOM 720 C C . PHE A 1 90 ? 1.886 2.614 -19.283 1.00 81.00 90 PHE A C 1
ATOM 722 O O . PHE A 1 90 ? 2.960 2.011 -19.188 1.00 81.00 90 PHE A O 1
ATOM 729 N N . ASN A 1 91 ? 1.332 3.247 -18.252 1.00 85.75 91 ASN A N 1
ATOM 730 C CA . ASN A 1 91 ? 1.964 3.304 -16.945 1.00 85.75 91 ASN A CA 1
ATOM 731 C C . ASN A 1 91 ? 1.680 2.022 -16.148 1.00 85.75 91 ASN A C 1
ATOM 733 O O . ASN A 1 91 ? 0.685 1.910 -15.439 1.00 85.75 91 ASN A O 1
ATOM 737 N N . ILE A 1 92 ? 2.576 1.038 -16.241 1.00 90.31 92 ILE A N 1
ATOM 738 C CA . ILE A 1 92 ? 2.479 -0.214 -15.468 1.00 90.31 92 ILE A CA 1
ATOM 739 C C . ILE A 1 92 ? 2.371 0.030 -13.952 1.00 90.31 92 ILE A C 1
ATOM 741 O O . ILE A 1 92 ? 1.768 -0.769 -13.245 1.00 90.31 92 ILE A O 1
ATOM 745 N N . GLN A 1 93 ? 2.903 1.147 -13.445 1.00 92.50 93 GLN A N 1
ATOM 746 C CA . GLN A 1 93 ? 2.886 1.439 -12.013 1.00 92.50 93 GLN A CA 1
ATOM 747 C C . GLN A 1 93 ? 1.496 1.873 -11.518 1.00 92.50 93 GLN A C 1
ATOM 749 O O . GLN A 1 93 ? 1.188 1.677 -10.345 1.00 92.50 93 GLN A O 1
ATOM 754 N N . GLU A 1 94 ? 0.637 2.391 -12.404 1.00 93.31 94 GLU A N 1
ATOM 755 C CA . GLU A 1 94 ? -0.789 2.617 -12.110 1.00 93.31 94 GLU A CA 1
ATOM 756 C C . GLU A 1 94 ? -1.544 1.290 -11.951 1.00 93.31 94 GLU A C 1
ATOM 758 O O . GLU A 1 94 ? -2.418 1.162 -11.096 1.00 93.31 94 GLU A O 1
ATOM 763 N N . ILE A 1 95 ? -1.159 0.267 -12.718 1.00 94.00 95 ILE A N 1
ATOM 764 C CA . ILE A 1 95 ? -1.694 -1.089 -12.549 1.00 94.00 95 ILE A CA 1
ATOM 765 C C . ILE A 1 95 ? -1.199 -1.682 -11.224 1.00 94.00 95 ILE A C 1
ATOM 767 O O . ILE A 1 95 ? -1.994 -2.233 -10.467 1.00 94.00 95 ILE A O 1
ATOM 771 N N . ASP A 1 96 ? 0.091 -1.518 -10.910 1.00 95.19 96 ASP A N 1
ATOM 772 C CA . ASP A 1 96 ? 0.686 -1.996 -9.656 1.00 95.19 96 ASP A CA 1
ATOM 773 C C . ASP A 1 96 ? -0.027 -1.415 -8.416 1.00 95.19 96 ASP A C 1
ATOM 775 O O . ASP A 1 96 ? -0.343 -2.155 -7.484 1.00 95.19 96 ASP A O 1
ATOM 779 N N . ILE A 1 97 ? -0.322 -0.107 -8.387 1.00 96.00 97 ILE A N 1
ATOM 780 C CA . ILE A 1 97 ? -1.071 0.489 -7.265 1.00 96.00 97 ILE A CA 1
ATOM 781 C C . ILE A 1 97 ? -2.532 0.024 -7.233 1.00 96.00 97 ILE A C 1
ATOM 783 O O . ILE A 1 97 ? -3.057 -0.197 -6.146 1.00 96.00 97 ILE A O 1
ATOM 787 N N . GLY A 1 98 ? -3.167 -0.210 -8.386 1.00 96.81 98 GLY A N 1
ATOM 788 C CA . GLY A 1 98 ? -4.508 -0.799 -8.447 1.00 96.81 98 GLY A CA 1
ATOM 789 C C . GLY A 1 98 ? -4.566 -2.205 -7.839 1.00 96.81 98 GLY A C 1
ATOM 790 O O . GLY A 1 98 ? -5.501 -2.526 -7.107 1.00 96.81 98 GLY A O 1
ATOM 791 N N . ILE A 1 99 ? -3.533 -3.026 -8.059 1.00 97.25 99 ILE A N 1
ATOM 792 C CA . ILE A 1 99 ? -3.399 -4.339 -7.408 1.00 97.25 99 ILE A CA 1
ATOM 793 C C . ILE A 1 99 ? -3.292 -4.178 -5.886 1.00 97.25 99 ILE A C 1
ATOM 795 O O . ILE A 1 99 ? -3.980 -4.877 -5.142 1.00 97.25 99 ILE A O 1
ATOM 799 N N . ALA A 1 100 ? -2.466 -3.240 -5.416 1.00 97.56 100 ALA A N 1
ATOM 800 C CA . ALA A 1 100 ? -2.338 -2.950 -3.991 1.00 97.56 100 ALA A CA 1
ATOM 801 C C . ALA A 1 100 ? -3.668 -2.480 -3.368 1.00 97.56 100 ALA A C 1
ATOM 803 O O . ALA A 1 100 ? -4.030 -2.945 -2.290 1.00 97.56 100 ALA A O 1
ATOM 804 N N . MET A 1 101 ? -4.420 -1.613 -4.054 1.00 97.94 101 MET A N 1
ATOM 805 C CA . MET A 1 101 ? -5.752 -1.166 -3.622 1.00 97.94 101 MET A CA 1
ATOM 806 C C . MET A 1 101 ? -6.742 -2.336 -3.529 1.00 97.94 101 MET A C 1
ATOM 808 O O . MET A 1 101 ? -7.428 -2.474 -2.523 1.00 97.94 101 MET A O 1
ATOM 812 N N . CYS A 1 102 ? -6.762 -3.227 -4.522 1.00 97.88 102 CYS A N 1
ATOM 813 C CA . CYS A 1 102 ? -7.611 -4.420 -4.502 1.00 97.88 102 CYS A CA 1
ATOM 814 C C . CYS A 1 102 ? -7.282 -5.343 -3.314 1.00 97.88 102 CYS A C 1
ATOM 816 O O . CYS A 1 102 ? -8.178 -5.787 -2.603 1.00 97.88 102 CYS A O 1
ATOM 818 N N . HIS A 1 103 ? -5.994 -5.577 -3.039 1.00 97.62 103 HIS A N 1
ATOM 819 C CA . HIS A 1 103 ? -5.561 -6.347 -1.867 1.00 97.62 103 HIS A CA 1
ATOM 820 C C . HIS A 1 103 ? -6.017 -5.720 -0.544 1.00 97.62 103 HIS A C 1
ATOM 822 O O . HIS A 1 103 ? -6.420 -6.443 0.365 1.00 97.62 103 HIS A O 1
ATOM 828 N N . PHE A 1 104 ? -5.948 -4.390 -0.433 1.00 98.00 104 PHE A N 1
ATOM 829 C CA . PHE A 1 104 ? -6.442 -3.673 0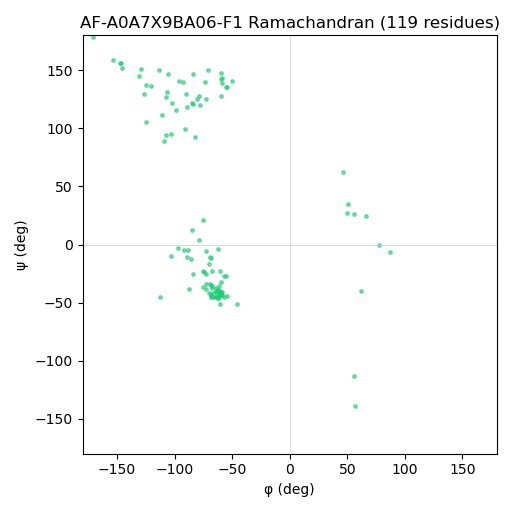.740 1.00 98.00 104 PHE A CA 1
ATOM 830 C C . PHE A 1 104 ? -7.942 -3.900 0.939 1.00 98.00 104 PHE A C 1
ATOM 832 O O . PHE A 1 104 ? -8.365 -4.282 2.024 1.00 98.00 104 PHE A O 1
ATOM 839 N N . GLU A 1 105 ? -8.729 -3.680 -0.115 1.00 97.88 105 GLU A N 1
ATOM 840 C CA . GLU A 1 105 ? -10.189 -3.764 -0.071 1.00 97.88 105 GLU A CA 1
ATOM 841 C C . GLU A 1 105 ? -10.674 -5.181 0.235 1.00 97.88 105 GLU A C 1
ATOM 843 O O . GLU A 1 105 ? -11.506 -5.349 1.119 1.00 97.88 105 GLU A O 1
ATOM 848 N N . LEU A 1 106 ? -10.113 -6.204 -0.416 1.00 97.81 106 LEU A N 1
ATOM 849 C CA . LEU A 1 106 ? -10.512 -7.596 -0.186 1.00 97.81 106 LEU A CA 1
ATOM 850 C C . LEU A 1 106 ? -10.316 -8.026 1.272 1.00 97.81 106 LEU A C 1
ATOM 852 O O . LEU A 1 106 ? -11.205 -8.648 1.847 1.00 97.81 106 LEU A O 1
ATOM 856 N N . VAL A 1 107 ? -9.181 -7.670 1.878 1.00 97.56 107 VAL A N 1
ATOM 857 C CA . VAL A 1 107 ? -8.903 -8.020 3.280 1.00 97.56 107 VAL A CA 1
ATOM 858 C C . VAL A 1 107 ? -9.701 -7.146 4.243 1.00 97.56 107 VAL A C 1
ATOM 860 O O . VAL A 1 107 ? -10.190 -7.641 5.251 1.00 97.56 107 VAL A O 1
ATOM 863 N N . ALA A 1 108 ? -9.905 -5.865 3.927 1.00 96.81 108 ALA A N 1
ATOM 864 C CA . ALA A 1 108 ? -10.792 -5.013 4.713 1.00 96.81 108 ALA A CA 1
ATOM 865 C C . ALA A 1 108 ? -12.228 -5.569 4.733 1.00 96.81 108 ALA A C 1
ATOM 867 O O . ALA A 1 108 ? -12.843 -5.624 5.792 1.00 96.81 108 ALA A O 1
ATOM 868 N N . MET A 1 109 ? -12.735 -6.038 3.589 1.00 97.31 109 MET A N 1
ATOM 869 C CA . MET A 1 109 ? -14.046 -6.684 3.488 1.00 97.31 109 MET A CA 1
ATOM 870 C C . MET A 1 109 ? -14.119 -7.999 4.273 1.00 97.31 109 MET A C 1
ATOM 872 O O . MET A 1 109 ? -15.142 -8.266 4.898 1.00 97.31 109 MET A O 1
ATOM 876 N N . GLU A 1 110 ? -13.059 -8.814 4.249 1.00 97.50 110 GLU A N 1
ATOM 877 C CA . GLU A 1 110 ? -12.968 -10.048 5.046 1.00 97.50 110 GLU A CA 1
ATOM 878 C C . GLU A 1 110 ? -13.038 -9.760 6.556 1.00 97.50 110 GLU A C 1
ATOM 880 O O . GLU A 1 110 ? -13.696 -10.495 7.292 1.00 97.50 110 GLU A O 1
ATOM 885 N N . ASP A 1 111 ? -12.452 -8.642 6.991 1.00 96.25 111 ASP A N 1
ATOM 886 C CA . ASP A 1 111 ? -12.473 -8.157 8.377 1.00 96.25 111 ASP A CA 1
ATOM 887 C C . ASP A 1 111 ? -13.740 -7.322 8.725 1.00 96.25 111 ASP A C 1
ATOM 889 O O . ASP A 1 111 ? -13.781 -6.661 9.765 1.00 96.25 111 ASP A O 1
ATOM 893 N N . ASP A 1 112 ? -14.779 -7.329 7.872 1.00 97.25 112 ASP A N 1
ATOM 894 C CA . ASP A 1 112 ? -16.036 -6.552 7.998 1.00 97.25 112 ASP A CA 1
ATOM 895 C C . ASP A 1 112 ? -15.829 -5.024 8.132 1.00 97.25 112 ASP A C 1
ATOM 897 O O . ASP A 1 112 ? -16.648 -4.282 8.688 1.00 97.25 112 ASP A O 1
ATOM 901 N N . LEU A 1 113 ? -14.715 -4.516 7.598 1.00 95.81 113 LEU A N 1
ATOM 902 C CA . LEU A 1 113 ? -14.394 -3.093 7.570 1.00 95.81 113 LEU A CA 1
ATOM 903 C C . LEU A 1 113 ? -15.053 -2.433 6.360 1.00 95.81 113 LEU A C 1
ATOM 905 O O . LEU A 1 113 ? -14.813 -2.784 5.205 1.00 95.81 113 LEU A O 1
ATOM 909 N N . LYS A 1 114 ? -15.887 -1.429 6.636 1.00 92.00 114 LYS A N 1
ATOM 910 C CA . LYS A 1 114 ? -16.628 -0.684 5.614 1.00 92.00 114 LYS A CA 1
ATOM 911 C C . LYS A 1 114 ? -15.853 0.548 5.172 1.00 92.00 114 LYS A C 1
ATOM 913 O O . LYS A 1 114 ? -15.308 1.278 5.997 1.00 92.00 114 LYS A O 1
ATOM 918 N N . GLY A 1 115 ? -15.891 0.820 3.875 1.00 92.69 115 GLY A N 1
ATOM 919 C CA . GLY A 1 115 ? -15.287 1.999 3.273 1.00 92.69 115 GLY A CA 1
ATOM 920 C C . GLY A 1 115 ? -15.695 2.143 1.814 1.00 92.69 115 GLY A C 1
ATOM 921 O O . GLY A 1 115 ? -16.439 1.322 1.279 1.00 92.69 115 GLY A O 1
ATOM 922 N N . GLN A 1 116 ? -15.212 3.204 1.181 1.00 95.06 116 GLN A N 1
ATOM 923 C CA . GLN A 1 116 ? -15.381 3.444 -0.246 1.00 95.06 116 GLN A CA 1
ATOM 924 C C . GLN A 1 116 ? -14.140 4.138 -0.798 1.00 95.06 116 GLN A C 1
ATOM 926 O O . GLN A 1 116 ? -13.453 4.868 -0.080 1.00 95.06 116 GLN A O 1
ATOM 931 N N . TRP A 1 117 ? -13.861 3.923 -2.079 1.00 95.69 117 TRP A N 1
ATOM 932 C CA . TRP A 1 117 ? -12.799 4.642 -2.766 1.00 95.69 117 TRP A CA 1
ATOM 933 C C . TRP A 1 117 ? -13.282 6.024 -3.193 1.00 95.69 117 TRP A C 1
ATOM 935 O O . TRP A 1 117 ? -14.264 6.155 -3.922 1.00 95.69 117 TRP A O 1
ATOM 945 N N . GLU A 1 118 ? -12.545 7.052 -2.786 1.00 94.62 118 GLU A N 1
ATOM 946 C CA . GLU A 1 118 ? -12.782 8.430 -3.202 1.00 94.62 118 GLU A CA 1
ATOM 947 C C . GLU A 1 118 ? -11.551 8.989 -3.909 1.00 94.62 118 GLU A C 1
ATOM 949 O O . GLU A 1 118 ? -10.414 8.825 -3.463 1.00 94.62 118 GLU A O 1
ATOM 954 N N . ILE A 1 119 ? -11.780 9.685 -5.021 1.00 90.62 119 ILE A N 1
ATOM 955 C CA . ILE A 1 119 ? -10.731 10.424 -5.719 1.00 90.62 119 ILE A CA 1
ATOM 956 C C . ILE A 1 119 ? -10.720 11.841 -5.148 1.00 90.62 119 ILE A C 1
ATOM 958 O O . ILE A 1 119 ? -11.536 12.680 -5.532 1.00 90.62 119 ILE A O 1
ATOM 962 N N . SER A 1 120 ? -9.791 12.119 -4.236 1.00 79.31 120 SER A N 1
ATOM 963 C CA . SER A 1 120 ? -9.545 13.487 -3.775 1.00 79.31 120 SER A CA 1
ATOM 964 C C . SER A 1 120 ? -8.726 14.242 -4.825 1.00 79.31 120 SER A C 1
ATOM 966 O O . SER A 1 120 ? -7.615 13.812 -5.147 1.00 79.31 120 SER A O 1
ATOM 968 N N . ARG A 1 121 ? -9.278 15.336 -5.357 1.00 55.81 121 ARG A N 1
ATOM 969 C CA . ARG A 1 121 ? -8.564 16.285 -6.226 1.00 55.81 121 ARG A CA 1
ATOM 970 C C . ARG A 1 121 ? -7.690 17.239 -5.422 1.00 55.81 121 ARG A C 1
ATOM 972 O O . ARG A 1 121 ? -8.078 17.552 -4.276 1.00 55.81 121 ARG A O 1
#

Nearest PDB structures (foldseek):
  5yjj-assembly2_E  TM=3.898E-01  e=9.936E+00  Staphylococcus epidermidis ATCC 12228

Foldseek 3Di:
DVVVVVVVVVVVVCVQLVLVDWDDQQVAEAEPDPPHGDDLVNCPLLSQLSVLLRNFDAGSNPSQWHWYDDPPDIDIDGNDDPPPCPVDPDRSSVVSSVRSVVSSVVVCVVSVHDDDDDDDD

Secondary structure (DSSP, 8-state):
-HHHHHHHHHHHHHHHTTTT-PPPGGGTEEESSTTSBPPTTTTGGGHHHHHHHHH---GGG---EEEEEETTEEEEEE-PPTTTSTTSSS-HHHHHHHHHHHHHHHHHHHTT---------